Protein AF-A0A7Y2F2A5-F1 (afdb_monomer)

Secondary structure (DSSP, 8-state):
-HHHHHHHHHHHHHHHHHT--TTPPPTTSGGG-S---TTSSS--TT-SBTTBSTTSSPPP-TTSSS--TT-SBTTBSTTSPP-

Radius of gyration: 26.76 Å; Cα contacts (8 Å, |Δi|>4): 99; chains: 1; bounding box: 50×41×69 Å

pLDDT: mean 82.19, std 13.55, range [54.47, 96.75]

Foldseek 3Di:
DVVVVVVVVVVVVVVVVVPPDVPDPPPVCVLAPPPDALPPQDQDRQAPDRSADDVGPHDDDLPPQDADDQAPDRSADDSHDHD

Solvent-accessible surface area (backbone atoms only — not comparable to full-atom values): 5098 Å² total; per-residue (Å²): 117,68,66,63,52,54,51,54,52,50,52,50,55,52,56,61,53,74,70,64,65,89,79,65,80,56,84,83,59,67,78,57,66,57,81,64,43,60,79,72,79,46,67,43,62,61,38,78,42,66,32,10,15,71,89,34,61,69,63,66,64,57,77,74,77,49,76,54,75,63,40,74,43,64,34,17,18,70,87,32,63,81,119

Structure (mmCIF, N/CA/C/O backbone):
data_AF-A0A7Y2F2A5-F1
#
_entry.id   AF-A0A7Y2F2A5-F1
#
loop_
_atom_site.group_PDB
_atom_site.id
_atom_site.type_symbol
_atom_site.label_atom_id
_atom_site.label_alt_id
_atom_site.label_comp_id
_atom_site.label_asym_id
_atom_site.label_entity_id
_atom_site.label_seq_id
_atom_site.pdbx_PDB_ins_code
_atom_site.Cartn_x
_atom_site.Cartn_y
_atom_site.Cartn_z
_atom_site.occupancy
_atom_site.B_iso_or_equiv
_atom_site.auth_seq_id
_atom_site.auth_comp_id
_atom_site.auth_asym_id
_atom_site.auth_atom_id
_atom_site.pdbx_PDB_model_num
ATOM 1 N N . MET A 1 1 ? -35.216 27.754 54.083 1.00 63.09 1 MET A N 1
ATOM 2 C CA . MET A 1 1 ? -35.738 27.643 52.697 1.00 63.09 1 MET A CA 1
ATOM 3 C C . MET A 1 1 ? -34.795 28.218 51.634 1.00 63.09 1 MET A C 1
ATOM 5 O O . MET A 1 1 ? -34.800 27.694 50.529 1.00 63.09 1 MET A O 1
ATOM 9 N N . ILE A 1 2 ? -33.963 29.230 51.942 1.00 70.81 2 ILE A N 1
ATOM 10 C CA . ILE A 1 2 ? -32.997 29.809 50.983 1.00 70.81 2 ILE A CA 1
ATOM 11 C C . ILE A 1 2 ? -31.899 28.805 50.574 1.00 70.81 2 ILE A C 1
ATOM 13 O O . ILE A 1 2 ? -31.655 28.626 49.392 1.00 70.81 2 ILE A O 1
ATOM 17 N N . TYR A 1 3 ? -31.334 28.070 51.542 1.00 76.50 3 TYR A N 1
ATOM 18 C CA . TYR A 1 3 ? -30.214 27.139 51.340 1.00 76.50 3 TYR A CA 1
ATOM 19 C C . TYR A 1 3 ? -30.546 25.994 50.374 1.00 76.50 3 TYR A C 1
ATOM 21 O O . TYR A 1 3 ? -29.778 25.689 49.473 1.00 76.50 3 TYR A O 1
ATOM 29 N N . ILE A 1 4 ? -31.743 25.415 50.505 1.00 75.75 4 ILE A N 1
ATOM 30 C CA . ILE A 1 4 ? -32.222 24.335 49.629 1.00 75.75 4 ILE A CA 1
ATOM 31 C C . ILE A 1 4 ? -32.370 24.832 48.182 1.00 75.75 4 ILE A C 1
ATOM 33 O O . ILE A 1 4 ? -32.035 24.107 47.252 1.00 75.75 4 ILE A O 1
ATOM 37 N N . ARG A 1 5 ? -32.801 26.086 47.975 1.00 77.25 5 ARG A N 1
ATOM 38 C CA . ARG A 1 5 ? -32.881 26.688 46.635 1.00 77.25 5 ARG A CA 1
ATOM 39 C C . ARG A 1 5 ? -31.500 26.908 46.025 1.00 77.25 5 ARG A C 1
ATOM 41 O O . ARG A 1 5 ? -31.312 26.573 44.862 1.00 77.25 5 ARG A O 1
ATOM 48 N N . THR A 1 6 ? -30.536 27.420 46.790 1.00 77.25 6 THR A N 1
ATOM 49 C CA . THR A 1 6 ? -29.174 27.638 46.281 1.00 77.25 6 THR A CA 1
ATOM 50 C C . THR A 1 6 ? -28.462 26.322 45.970 1.00 77.25 6 THR A C 1
ATOM 52 O O . THR A 1 6 ? -27.805 26.230 44.941 1.00 77.25 6 THR A O 1
ATOM 55 N N . VAL A 1 7 ? -28.637 25.288 46.801 1.00 81.81 7 VAL A N 1
ATOM 56 C CA . VAL A 1 7 ? -28.034 23.960 46.589 1.00 81.81 7 VAL A CA 1
ATOM 57 C C . VAL A 1 7 ? -28.609 23.271 45.349 1.00 81.81 7 VAL A C 1
ATOM 59 O O . VAL A 1 7 ? -27.845 22.749 44.547 1.00 81.81 7 VAL A O 1
ATOM 62 N N . VAL A 1 8 ? -29.929 23.313 45.133 1.00 81.31 8 VAL A N 1
ATOM 63 C CA . VAL A 1 8 ? -30.555 22.700 43.944 1.00 81.31 8 VAL A CA 1
ATOM 64 C C . VAL A 1 8 ? -30.143 23.419 42.658 1.00 81.31 8 VAL A C 1
ATOM 66 O O . VAL A 1 8 ? -29.834 22.756 41.675 1.00 81.31 8 VAL A O 1
ATOM 69 N N . VAL A 1 9 ? -30.073 24.755 42.665 1.0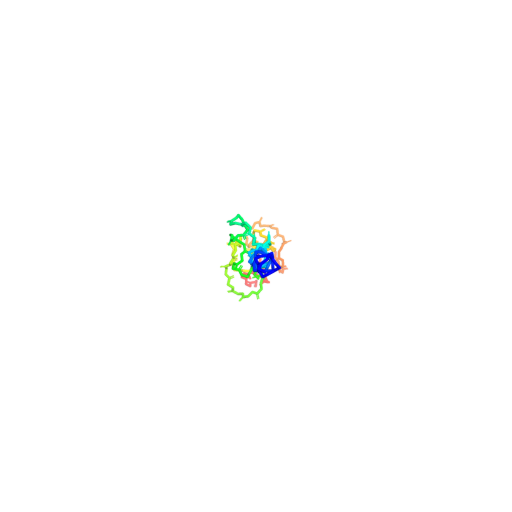0 83.44 9 VAL A N 1
ATOM 70 C CA . VAL A 1 9 ? -29.600 25.531 41.504 1.00 83.44 9 VAL A CA 1
ATOM 71 C C . VAL A 1 9 ? -28.130 25.233 41.212 1.00 83.44 9 VAL A C 1
ATOM 73 O O . VAL A 1 9 ? -27.773 25.028 40.058 1.00 83.44 9 VAL A O 1
ATOM 76 N N . PHE A 1 10 ? -27.285 25.141 42.240 1.00 80.06 10 PHE A N 1
ATOM 77 C CA . PHE A 1 10 ? -25.868 24.827 42.068 1.00 80.06 10 PHE A CA 1
ATOM 78 C C . PHE A 1 10 ? -25.655 23.402 41.539 1.00 80.06 10 PHE A C 1
ATOM 80 O O . PHE A 1 10 ? -24.889 23.211 40.602 1.00 80.06 10 PHE A O 1
ATOM 87 N N . LEU A 1 11 ? -26.385 22.413 42.065 1.00 76.44 11 LEU A N 1
ATOM 88 C CA . LEU A 1 11 ? -26.340 21.032 41.573 1.00 76.44 11 LEU A CA 1
ATOM 89 C C . LEU A 1 11 ? -26.833 20.918 40.126 1.00 76.44 11 LEU A C 1
ATOM 91 O O . LEU A 1 11 ? -26.235 20.192 39.337 1.00 76.44 11 LEU A O 1
ATOM 95 N N . PHE A 1 12 ? -27.873 21.673 39.762 1.00 77.31 12 PHE A N 1
ATOM 96 C CA . PHE A 1 12 ? -28.371 21.722 38.390 1.00 77.31 12 PHE A CA 1
ATOM 97 C C . PHE A 1 12 ? -27.314 22.319 37.450 1.00 77.31 12 PHE A C 1
ATOM 99 O O . PHE A 1 12 ? -26.967 21.706 36.446 1.00 77.31 12 PHE A O 1
ATOM 106 N N . LEU A 1 13 ? -26.709 23.451 37.818 1.00 75.81 13 LEU A N 1
ATOM 107 C CA . LEU A 1 13 ? -25.649 24.088 37.029 1.00 75.81 13 LEU A CA 1
ATOM 108 C C . LEU A 1 13 ? -24.406 23.195 36.876 1.00 75.81 13 LEU A C 1
ATOM 110 O O . LEU A 1 13 ? -23.880 23.088 35.772 1.00 75.81 13 LEU A O 1
ATOM 114 N N . VAL A 1 14 ? -23.990 22.497 37.939 1.00 74.62 14 VAL A N 1
ATOM 115 C CA . VAL A 1 14 ? -22.875 21.533 37.894 1.00 74.62 14 VAL A CA 1
ATOM 116 C C . VAL A 1 14 ? -23.199 20.359 36.964 1.00 74.62 14 VAL A C 1
ATOM 118 O O . VAL A 1 14 ? -22.352 19.952 36.168 1.00 74.62 14 VAL A O 1
ATOM 121 N N . SER A 1 15 ? -24.435 19.849 36.997 1.00 71.88 15 SER A N 1
ATOM 122 C CA . SER A 1 15 ? -24.863 18.767 36.101 1.00 71.88 15 SER A CA 1
ATOM 123 C C . SER A 1 15 ? -24.958 19.193 34.631 1.00 71.88 15 SER A C 1
ATOM 125 O O . SER A 1 15 ? -24.606 18.408 33.757 1.00 71.88 15 SER A O 1
ATOM 127 N N . LEU A 1 16 ? -25.343 20.444 34.344 1.00 69.00 16 LEU A N 1
ATOM 128 C CA . LEU A 1 16 ? -25.344 20.981 32.977 1.00 69.00 16 LEU A CA 1
ATOM 129 C C . LEU A 1 16 ? -23.917 21.170 32.438 1.00 69.00 16 LEU A C 1
ATOM 131 O O . LEU A 1 16 ? -23.689 20.957 31.251 1.00 69.00 16 LEU A O 1
ATOM 135 N N . SER A 1 17 ? -22.953 21.518 33.298 1.00 66.50 17 SER A N 1
ATOM 136 C CA . SER A 1 17 ? -21.539 21.611 32.907 1.00 66.50 17 SER A CA 1
ATOM 137 C C . SER A 1 17 ? -20.844 20.255 32.751 1.00 66.50 17 SER A C 1
ATOM 139 O O . SER A 1 17 ? -19.882 20.163 32.000 1.00 66.50 17 SER A O 1
ATOM 141 N N . ALA A 1 18 ? -21.331 19.197 33.412 1.00 62.84 18 ALA A N 1
ATOM 142 C CA . ALA A 1 18 ? -20.729 17.861 33.342 1.00 62.84 18 ALA A CA 1
ATOM 143 C C . ALA A 1 18 ? -20.981 17.139 32.005 1.00 62.84 18 ALA A C 1
ATOM 145 O O . ALA A 1 18 ? -20.287 16.177 31.694 1.00 62.84 18 ALA A O 1
ATOM 146 N N . CYS A 1 19 ? -21.952 17.606 31.213 1.00 66.44 19 CYS A N 1
ATOM 147 C CA . CYS A 1 19 ? -22.192 17.119 29.853 1.00 66.44 19 CYS A CA 1
ATOM 148 C C . CYS A 1 19 ? -21.528 17.992 28.775 1.00 66.44 19 CYS A C 1
ATOM 150 O O . CYS A 1 19 ? -21.577 17.633 27.600 1.00 66.44 19 CYS A O 1
ATOM 152 N N . TYR A 1 20 ? -20.942 19.141 29.137 1.00 68.56 20 TYR A N 1
ATOM 153 C CA . TYR A 1 20 ? -20.232 19.988 28.181 1.00 68.56 20 TYR A CA 1
ATOM 154 C C . TYR A 1 20 ? -18.807 19.465 28.029 1.00 68.56 20 TYR A C 1
ATOM 156 O O . TYR A 1 20 ? -17.884 19.930 28.693 1.00 68.56 20 TYR A O 1
ATOM 164 N N . GLN A 1 21 ? -18.659 18.452 27.182 1.00 65.69 21 GLN A N 1
ATOM 165 C CA . GLN A 1 21 ? -17.364 17.971 26.729 1.00 65.69 21 GLN A CA 1
ATOM 166 C C . GLN A 1 21 ? -16.973 18.787 25.486 1.00 65.69 21 GLN A C 1
ATOM 168 O O . GLN A 1 21 ? -17.556 18.563 24.425 1.00 65.69 21 GLN A O 1
ATOM 173 N N . PRO A 1 22 ? -16.042 19.756 25.585 1.00 60.12 22 PRO A N 1
ATOM 174 C CA . PRO A 1 22 ? -15.607 20.564 24.443 1.00 60.12 22 PRO A CA 1
ATOM 175 C C . PRO A 1 22 ? -14.779 19.779 23.409 1.00 60.12 22 PRO A C 1
ATOM 177 O O . PRO A 1 22 ? -14.398 20.345 22.390 1.00 60.12 22 PRO A O 1
ATOM 180 N N . ASP A 1 23 ? -14.540 18.485 23.637 1.00 64.50 23 ASP A N 1
ATOM 181 C CA . ASP A 1 23 ? -13.620 17.655 22.855 1.00 64.50 23 ASP A CA 1
ATOM 182 C C . ASP A 1 23 ? -14.352 16.669 21.925 1.00 64.50 23 ASP A C 1
ATOM 184 O O . ASP A 1 23 ? -13.877 15.562 21.672 1.00 64.50 23 ASP A O 1
ATOM 188 N N . SER A 1 24 ? -15.545 17.022 21.436 1.00 61.75 24 SER A N 1
ATOM 189 C CA . SER A 1 24 ? -16.097 16.332 20.266 1.00 61.75 24 SER A CA 1
ATOM 190 C C . SER A 1 24 ? -15.319 16.806 19.034 1.00 61.75 24 SER A C 1
ATOM 192 O O . SER A 1 24 ? -15.392 18.005 18.744 1.00 61.75 24 SER A O 1
ATOM 194 N N . PRO A 1 25 ? -14.593 15.932 18.310 1.00 63.00 25 PRO A N 1
ATOM 195 C CA . PRO A 1 25 ? -13.922 16.338 17.082 1.00 63.00 25 PRO A CA 1
ATOM 196 C C . PRO A 1 25 ? -14.967 16.928 16.132 1.00 63.00 25 PRO A C 1
ATOM 198 O O . PRO A 1 25 ? -16.061 16.377 15.961 1.00 63.00 25 PRO A O 1
ATOM 201 N N . SER A 1 26 ? -14.673 18.105 15.582 1.00 65.69 26 SER A N 1
ATOM 202 C CA . SER A 1 26 ? -15.529 18.756 14.598 1.00 65.69 26 SER A CA 1
ATOM 203 C C . SER A 1 26 ? -15.744 17.805 13.419 1.00 65.69 26 SER A C 1
ATOM 205 O O . SER A 1 26 ? -14.851 17.059 13.026 1.00 65.69 26 SER A O 1
ATOM 207 N N . LEU A 1 27 ? -16.939 17.837 12.826 1.00 57.31 27 LEU A N 1
ATOM 208 C CA . LEU A 1 27 ? -17.350 16.985 11.697 1.00 57.31 27 LEU A CA 1
ATOM 209 C C . LEU A 1 27 ? -16.492 17.155 10.422 1.00 57.31 27 LEU A C 1
ATOM 211 O O . LEU A 1 27 ? -16.783 16.536 9.405 1.00 57.31 27 LEU A O 1
ATOM 215 N N . GLU A 1 28 ? -15.441 17.971 10.476 1.00 61.91 28 GLU A N 1
ATOM 216 C CA . GLU A 1 28 ? -14.413 18.111 9.446 1.00 61.91 28 GLU A CA 1
ATOM 217 C C . GLU A 1 28 ? -13.259 17.094 9.623 1.00 61.91 28 GLU A C 1
ATOM 219 O O . GLU A 1 28 ? -12.539 16.840 8.664 1.00 61.91 28 GLU A O 1
ATOM 224 N N . GLU A 1 29 ? -13.130 16.431 10.784 1.00 56.31 29 GLU A N 1
ATOM 225 C CA . GLU A 1 29 ? -12.176 15.323 11.020 1.00 56.31 29 GLU A CA 1
ATOM 226 C C . GLU A 1 29 ? -12.796 13.919 10.897 1.00 56.31 29 GLU A C 1
ATOM 228 O O . GLU A 1 29 ? -12.082 12.917 10.862 1.00 56.31 29 GLU A O 1
ATOM 233 N N . VAL A 1 30 ? -14.122 13.794 10.770 1.00 57.62 30 VAL A N 1
ATOM 234 C CA . VAL A 1 30 ? -14.771 12.468 10.652 1.00 57.62 30 VAL A CA 1
ATOM 235 C C . VAL A 1 30 ? -14.565 11.836 9.264 1.00 57.62 30 VAL A C 1
ATOM 237 O O . VAL A 1 30 ? -14.809 10.648 9.071 1.00 57.62 30 VAL A O 1
ATOM 240 N N . GLN A 1 31 ? -14.009 12.579 8.305 1.00 54.94 31 GLN A N 1
ATOM 241 C CA . GLN A 1 31 ? -13.584 12.039 7.009 1.00 54.94 31 GLN A CA 1
ATOM 242 C C . GLN A 1 31 ? -12.281 11.198 7.098 1.00 54.94 31 GLN A C 1
ATOM 244 O O . GLN A 1 31 ? -11.800 10.727 6.070 1.00 54.94 31 GLN A O 1
ATOM 249 N N . GLY A 1 32 ? -11.697 11.003 8.293 1.00 54.47 32 GLY A N 1
ATOM 250 C CA . GLY A 1 32 ? -10.391 10.345 8.480 1.00 54.47 32 GLY A CA 1
ATOM 251 C C . GLY A 1 32 ? -10.333 9.175 9.474 1.00 5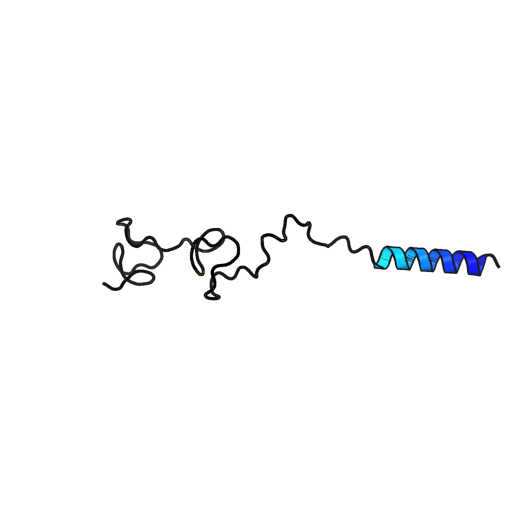4.47 32 GLY A C 1
ATOM 252 O O . GLY A 1 32 ? -9.236 8.731 9.790 1.00 54.47 32 GLY A O 1
ATOM 253 N N . ILE A 1 33 ? -11.467 8.678 9.983 1.00 55.66 33 ILE A N 1
ATOM 254 C CA . ILE A 1 33 ? -11.512 7.594 10.993 1.00 55.66 33 ILE A CA 1
ATOM 255 C C . ILE A 1 33 ? -12.362 6.380 10.574 1.00 55.66 33 ILE A C 1
ATOM 257 O O . ILE A 1 33 ? -12.968 5.714 11.411 1.00 55.66 33 ILE A O 1
ATOM 261 N N . VAL A 1 34 ? -12.366 6.014 9.290 1.00 61.12 34 VAL A N 1
ATOM 262 C CA . VAL A 1 34 ? -12.134 4.576 9.057 1.00 61.12 34 VAL A CA 1
ATOM 263 C C . VAL A 1 34 ? -10.680 4.422 9.459 1.00 61.12 34 VAL A C 1
ATOM 265 O O . VAL A 1 34 ? -9.886 5.146 8.872 1.00 61.12 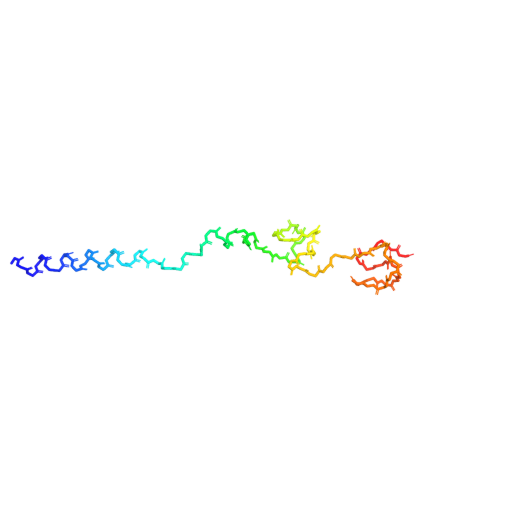34 VAL A O 1
ATOM 268 N N . GLU A 1 35 ? -10.365 3.660 10.514 1.00 67.38 35 GLU A N 1
ATOM 269 C CA . GLU A 1 35 ? -8.990 3.455 10.998 1.00 67.38 35 GLU A CA 1
ATOM 270 C C . GLU A 1 35 ? -8.040 3.329 9.803 1.00 67.38 35 GLU A C 1
ATOM 272 O O . GLU A 1 35 ? -7.995 2.282 9.170 1.00 67.38 35 GLU A O 1
ATOM 277 N N . GLN A 1 36 ? -7.369 4.424 9.424 1.00 72.75 36 GLN A N 1
ATOM 278 C CA . GLN A 1 36 ? -6.601 4.432 8.189 1.00 72.75 36 GLN A CA 1
ATOM 279 C C . GLN A 1 36 ? -5.320 3.669 8.484 1.00 72.75 36 GLN A C 1
ATOM 281 O O . GLN A 1 36 ? -4.383 4.205 9.081 1.00 72.75 36 GLN A O 1
ATOM 286 N N . SER A 1 37 ? -5.317 2.396 8.119 1.00 84.44 37 SER A N 1
ATOM 287 C CA . SER A 1 37 ? -4.196 1.499 8.303 1.00 84.44 37 SER A CA 1
ATOM 288 C C . SER A 1 37 ? -3.586 1.210 6.946 1.00 84.44 37 SER A C 1
ATOM 290 O O . SER A 1 37 ? -4.202 0.556 6.125 1.00 84.44 37 SER A O 1
ATOM 292 N N . CYS A 1 38 ? -2.338 1.629 6.744 1.00 90.38 38 CYS A N 1
ATOM 293 C CA . CYS A 1 38 ? -1.596 1.355 5.510 1.00 90.38 38 CYS A CA 1
ATOM 294 C C . CYS A 1 38 ? -1.053 -0.089 5.433 1.00 90.38 38 CYS A C 1
ATOM 296 O O . CYS A 1 38 ? -0.005 -0.305 4.824 1.00 90.38 38 CYS A O 1
ATOM 298 N N . GLN A 1 39 ? -1.621 -1.027 6.199 1.00 91.50 39 GLN A N 1
ATOM 299 C CA . GLN A 1 39 ? -1.149 -2.416 6.344 1.00 91.50 39 GLN A CA 1
ATOM 300 C C . GLN A 1 39 ? -2.282 -3.395 6.727 1.00 91.50 39 GLN A C 1
ATOM 302 O O . GLN A 1 39 ? -1.993 -4.485 7.229 1.00 91.50 39 GLN A O 1
ATOM 307 N N . ASP A 1 40 ? -3.558 -3.016 6.592 1.00 90.44 40 ASP A N 1
ATOM 308 C CA . ASP A 1 40 ? -4.685 -3.890 6.966 1.00 90.44 40 ASP A CA 1
ATOM 309 C C . ASP A 1 40 ? -5.248 -4.713 5.795 1.00 90.44 40 ASP A C 1
ATOM 311 O O . ASP A 1 40 ? -6.104 -5.581 6.000 1.00 90.44 40 ASP A O 1
ATOM 315 N N . GLY A 1 41 ? -4.736 -4.504 4.582 1.00 90.50 41 GLY A N 1
ATOM 316 C CA . GLY A 1 41 ? -5.188 -5.194 3.382 1.00 90.50 41 GLY A CA 1
ATOM 317 C C . GLY A 1 41 ? -6.508 -4.657 2.835 1.00 90.50 41 GLY A C 1
ATOM 318 O O . GLY A 1 41 ? -7.121 -5.312 1.985 1.00 90.50 41 GLY A O 1
ATOM 319 N N . VAL A 1 42 ? -6.971 -3.495 3.300 1.00 90.25 42 VAL A N 1
ATOM 320 C CA . VAL A 1 42 ? -8.233 -2.878 2.900 1.00 90.25 42 VAL A CA 1
ATOM 321 C C . VAL A 1 42 ? -7.981 -1.444 2.453 1.00 90.25 42 VAL A C 1
ATOM 323 O O . VAL A 1 42 ? -7.471 -0.623 3.196 1.00 90.25 42 VAL A O 1
ATOM 326 N N . GLN A 1 43 ? -8.433 -1.102 1.244 1.00 89.94 43 GLN A N 1
ATOM 327 C CA . GLN A 1 43 ? -8.344 0.280 0.776 1.00 89.94 43 GLN A CA 1
ATOM 328 C C . GLN A 1 43 ? -9.256 1.194 1.610 1.00 89.94 43 GLN A C 1
ATOM 330 O O . GLN A 1 43 ? -10.487 1.106 1.510 1.00 89.94 43 GLN A O 1
ATOM 335 N N . SER A 1 44 ? -8.660 2.076 2.411 1.00 87.94 44 SER A N 1
ATOM 336 C CA . SER A 1 44 ? -9.374 2.923 3.369 1.00 87.94 44 SER A CA 1
ATOM 337 C C . SER A 1 44 ? -8.842 4.365 3.436 1.00 87.94 44 SER A C 1
ATOM 339 O O . SER A 1 44 ? -7.744 4.697 2.991 1.00 87.94 44 SER A O 1
ATOM 341 N N . GLY A 1 45 ? -9.661 5.284 3.959 1.00 87.94 45 GLY A N 1
ATOM 342 C CA . GLY A 1 45 ? -9.283 6.694 4.111 1.00 87.94 45 GLY A CA 1
ATOM 343 C C . GLY A 1 45 ? -8.927 7.390 2.786 1.00 87.94 45 GLY A C 1
ATOM 344 O O . GLY A 1 45 ? -9.762 7.515 1.892 1.00 87.94 45 GLY A O 1
ATOM 345 N N . THR A 1 46 ? -7.695 7.894 2.690 1.00 90.25 46 THR A N 1
ATOM 346 C CA . THR A 1 46 ? -7.128 8.630 1.539 1.00 90.25 46 THR A CA 1
ATOM 347 C C . THR A 1 46 ? -6.311 7.759 0.576 1.00 90.25 46 THR A C 1
ATOM 349 O O . THR A 1 46 ? -5.678 8.291 -0.337 1.00 90.25 46 THR A O 1
ATOM 352 N N . GLU A 1 47 ? -6.305 6.442 0.757 1.00 92.62 47 GLU A N 1
ATOM 353 C CA . GLU A 1 47 ? -5.527 5.517 -0.064 1.00 92.62 47 GLU A CA 1
ATOM 354 C C . GLU A 1 47 ? -5.984 5.463 -1.530 1.00 92.62 47 GLU A C 1
ATOM 356 O O . GLU A 1 47 ? -7.178 5.427 -1.844 1.00 92.62 47 GLU A O 1
ATOM 361 N N . THR A 1 48 ? -5.022 5.410 -2.456 1.00 92.44 48 THR A N 1
ATOM 362 C CA . THR A 1 48 ? -5.287 5.269 -3.900 1.00 92.44 48 THR A CA 1
ATOM 363 C C . THR A 1 48 ? -5.218 3.820 -4.380 1.00 92.44 48 THR A C 1
ATOM 365 O O . THR A 1 48 ? -5.738 3.513 -5.451 1.00 92.44 48 THR A O 1
ATOM 368 N N . GLY A 1 49 ? -4.601 2.940 -3.593 1.00 90.62 49 GLY A N 1
ATOM 369 C CA . GLY A 1 49 ? -4.622 1.486 -3.739 1.00 90.62 49 GLY A CA 1
ATOM 370 C C . GLY A 1 49 ? -4.680 0.832 -2.358 1.00 90.62 49 GLY A C 1
ATOM 371 O O . GLY A 1 49 ? -4.608 1.528 -1.357 1.00 90.62 49 GLY A O 1
ATOM 372 N N . VAL A 1 50 ? -4.832 -0.490 -2.286 1.00 91.94 50 VAL A N 1
ATOM 373 C CA . VAL A 1 50 ? -4.843 -1.196 -0.992 1.00 91.94 50 VAL A CA 1
ATOM 374 C C . VAL A 1 50 ? -3.532 -0.916 -0.255 1.00 91.94 50 VAL A C 1
ATOM 376 O O . VAL A 1 50 ? -2.471 -1.181 -0.822 1.00 91.94 50 VAL A O 1
ATOM 379 N N . ASP A 1 51 ? -3.611 -0.381 0.966 1.00 91.44 51 ASP A N 1
ATOM 380 C CA . ASP A 1 51 ? -2.455 -0.091 1.824 1.00 91.44 51 ASP A CA 1
ATOM 381 C C . ASP A 1 51 ? -1.461 0.955 1.252 1.00 91.44 51 ASP A C 1
ATOM 383 O O . ASP A 1 51 ? -0.310 1.050 1.695 1.00 91.44 51 ASP A O 1
ATOM 387 N N . CYS A 1 52 ? -1.847 1.740 0.232 1.00 93.56 52 CYS A N 1
ATOM 388 C CA . CYS A 1 52 ? -0.940 2.685 -0.428 1.00 93.56 52 CYS A CA 1
ATOM 389 C C . CYS A 1 52 ? -1.615 3.944 -1.000 1.00 93.56 52 CYS A C 1
ATOM 391 O O . CYS A 1 52 ? -2.771 3.963 -1.426 1.00 93.56 52 CYS A O 1
ATOM 393 N N . GLY A 1 53 ? -0.835 5.021 -1.090 1.00 92.94 53 GLY A N 1
ATOM 394 C CA . GLY A 1 53 ? -1.236 6.311 -1.646 1.00 92.94 53 GLY A CA 1
ATOM 395 C C . GLY A 1 53 ? -1.920 7.253 -0.654 1.00 92.94 53 GLY A C 1
ATOM 396 O O . GLY A 1 53 ? -2.233 6.893 0.479 1.00 92.94 53 GLY A O 1
ATOM 397 N N . GLY A 1 54 ? -2.120 8.503 -1.079 1.00 90.50 54 GLY A N 1
ATOM 398 C CA . GLY A 1 54 ? -2.646 9.567 -0.219 1.00 90.50 54 GLY A CA 1
ATOM 399 C C . GLY A 1 54 ? -1.749 9.833 0.989 1.00 90.50 54 GLY A C 1
ATOM 400 O O . GLY A 1 54 ? -0.652 10.366 0.834 1.00 90.50 54 GLY A O 1
ATOM 401 N N . SER A 1 55 ? -2.234 9.478 2.183 1.00 89.44 55 SER A N 1
ATOM 402 C CA . SER A 1 55 ? -1.485 9.575 3.449 1.00 89.44 55 SER A CA 1
ATOM 403 C C . SER A 1 55 ? -0.513 8.406 3.674 1.00 89.44 55 SER A C 1
ATOM 405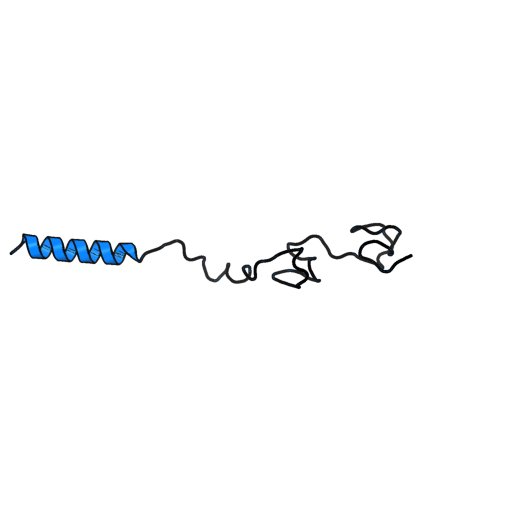 O O . SER A 1 55 ? 0.364 8.503 4.532 1.00 89.44 55 SER A O 1
ATOM 407 N N . CYS A 1 56 ? -0.663 7.309 2.927 1.00 91.38 56 CYS A N 1
ATOM 408 C CA . CYS A 1 56 ? 0.186 6.121 2.987 1.00 91.38 56 CYS A CA 1
ATOM 409 C C . CYS A 1 56 ? 1.367 6.220 2.002 1.00 91.38 56 CYS A C 1
ATOM 411 O O . CYS A 1 56 ? 1.383 7.109 1.140 1.00 91.38 56 CYS A O 1
ATOM 413 N N . PRO 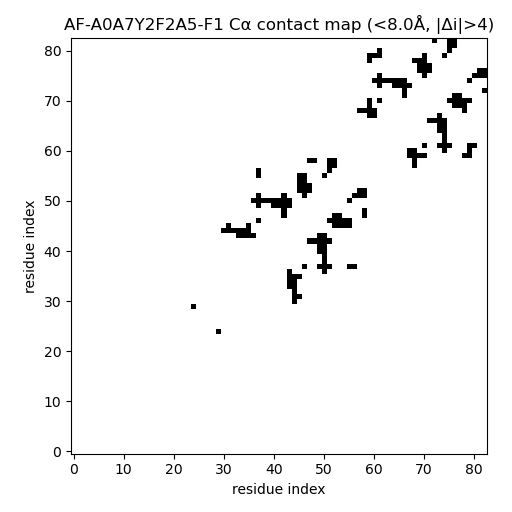A 1 57 ? 2.378 5.329 2.093 1.00 91.75 57 PRO A N 1
ATOM 414 C CA . PRO A 1 57 ? 3.452 5.268 1.105 1.00 91.75 57 PRO A CA 1
ATOM 415 C C . PRO A 1 57 ? 2.895 5.189 -0.325 1.00 91.75 57 PRO A C 1
ATOM 417 O O . PRO A 1 57 ? 1.856 4.562 -0.533 1.00 91.75 57 PRO A O 1
ATOM 420 N N . PRO A 1 58 ? 3.542 5.821 -1.318 1.00 92.69 58 PRO A N 1
ATOM 421 C CA . PRO A 1 58 ? 3.041 5.816 -2.687 1.00 92.69 58 PRO A CA 1
ATOM 422 C C . PRO A 1 58 ? 2.923 4.384 -3.217 1.00 92.69 58 PRO A C 1
ATOM 424 O O . PRO A 1 58 ? 3.797 3.552 -2.970 1.00 92.69 58 PRO A O 1
ATOM 427 N N . CYS A 1 59 ? 1.850 4.112 -3.958 1.00 94.25 59 CYS A N 1
ATOM 428 C CA . CYS A 1 59 ? 1.692 2.841 -4.657 1.00 94.25 59 CYS A CA 1
ATOM 429 C C . CYS A 1 59 ? 2.817 2.648 -5.682 1.00 94.25 59 CYS A C 1
ATOM 431 O O . CYS A 1 59 ? 3.257 3.619 -6.299 1.00 94.25 59 CYS A O 1
ATOM 433 N N . ALA A 1 60 ? 3.258 1.402 -5.866 1.00 93.44 60 ALA A N 1
ATOM 434 C CA . ALA A 1 60 ? 4.322 1.073 -6.806 1.00 93.44 60 ALA A CA 1
ATOM 435 C C . ALA A 1 60 ? 3.921 1.350 -8.260 1.00 93.44 60 ALA A C 1
ATOM 437 O O . ALA A 1 60 ? 2.805 1.032 -8.683 1.00 93.44 60 ALA A O 1
ATOM 438 N N . THR A 1 61 ? 4.845 1.926 -9.024 1.00 94.62 61 THR A N 1
ATOM 439 C CA . THR A 1 61 ? 4.655 2.270 -10.432 1.00 94.62 61 THR A CA 1
ATOM 440 C C . THR A 1 61 ? 5.363 1.279 -11.350 1.00 94.62 61 THR A C 1
ATOM 442 O O . THR A 1 61 ? 6.385 1.581 -11.937 1.00 94.62 61 THR A O 1
ATOM 445 N N . CYS A 1 62 ? 4.742 0.120 -11.568 1.00 95.50 62 CYS A N 1
ATOM 446 C CA . CYS A 1 62 ? 5.308 -1.002 -12.332 1.00 95.50 62 CYS A CA 1
ATOM 447 C C . CYS A 1 62 ? 5.354 -0.814 -13.870 1.00 95.50 62 CYS A C 1
ATOM 449 O O . CYS A 1 62 ? 5.114 -1.768 -14.616 1.00 95.50 62 CYS A O 1
ATOM 451 N N . SER A 1 63 ? 5.517 0.412 -14.369 1.00 96.38 63 SER A N 1
ATOM 452 C CA . SER A 1 63 ? 5.575 0.710 -15.812 1.00 96.38 63 SER A CA 1
ATOM 453 C C . SER A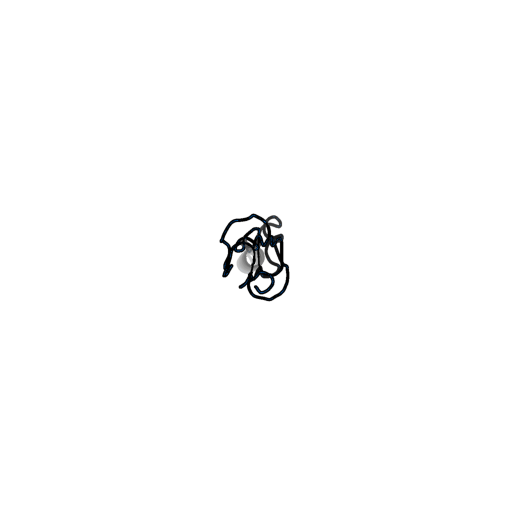 1 63 ? 6.143 2.101 -16.130 1.00 96.38 63 SER A C 1
ATOM 455 O O . SER A 1 63 ? 5.843 2.658 -17.191 1.00 96.38 63 SER A O 1
ATOM 457 N N . ASP A 1 64 ? 6.851 2.727 -15.194 1.00 96.12 64 ASP A N 1
ATOM 458 C CA . ASP A 1 64 ? 7.378 4.085 -15.350 1.00 96.12 64 ASP A CA 1
ATOM 459 C C . ASP A 1 64 ? 8.851 4.121 -15.794 1.00 96.12 64 ASP A C 1
ATOM 461 O O . ASP A 1 64 ? 9.382 5.195 -16.100 1.00 96.12 64 ASP A O 1
ATOM 465 N N . GLY A 1 65 ? 9.491 2.956 -15.918 1.00 96.75 65 GLY A N 1
ATOM 466 C CA . GLY A 1 65 ? 10.844 2.814 -16.432 1.00 96.75 65 GLY A CA 1
ATOM 467 C C . GLY A 1 65 ? 11.932 3.212 -15.436 1.00 96.75 65 GLY A C 1
ATOM 468 O O . GLY A 1 65 ? 13.086 3.388 -15.847 1.00 96.75 65 GLY A O 1
ATOM 469 N N . ILE A 1 66 ? 11.606 3.366 -14.150 1.00 96.06 66 ILE A N 1
ATOM 470 C CA . ILE 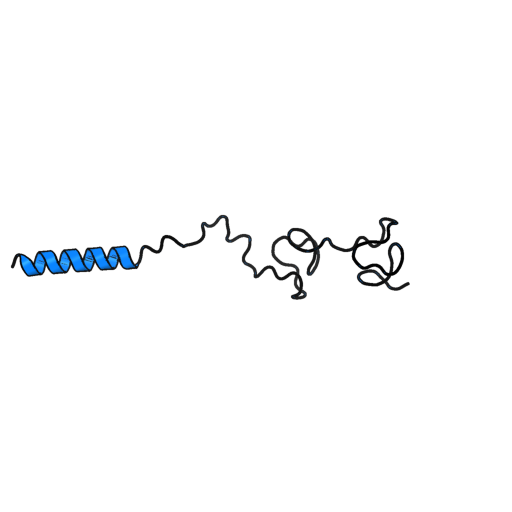A 1 66 ? 12.582 3.601 -13.080 1.00 96.06 66 ILE A CA 1
ATOM 471 C C . ILE A 1 66 ? 12.523 2.479 -12.036 1.00 96.06 66 ILE A C 1
ATOM 473 O O . ILE A 1 66 ? 11.610 1.678 -12.042 1.00 96.06 66 ILE A O 1
ATOM 477 N N . LEU A 1 67 ? 13.555 2.364 -11.190 1.00 95.06 67 LEU A N 1
ATOM 478 C CA . LEU A 1 67 ? 13.609 1.366 -10.112 1.00 95.06 67 LEU A CA 1
ATOM 479 C C . LEU A 1 67 ? 13.221 2.032 -8.791 1.00 95.06 67 LEU A C 1
ATOM 481 O O . LEU A 1 67 ? 14.036 2.759 -8.208 1.00 95.06 67 LEU A O 1
ATOM 485 N N . ASN A 1 68 ? 11.991 1.827 -8.330 1.00 93.88 68 ASN A N 1
ATOM 486 C CA . ASN A 1 68 ? 11.433 2.551 -7.192 1.00 93.88 68 ASN A CA 1
ATOM 487 C C . ASN A 1 68 ? 10.440 1.689 -6.364 1.00 93.88 68 ASN A C 1
ATOM 489 O O . ASN A 1 68 ? 10.332 0.490 -6.567 1.00 93.88 68 ASN A O 1
ATOM 493 N N . GLN A 1 69 ? 9.820 2.264 -5.321 1.00 93.88 69 GLN A N 1
ATOM 494 C CA . GLN A 1 69 ? 8.746 1.666 -4.489 1.00 93.88 69 GLN A CA 1
ATOM 495 C C . GLN A 1 69 ? 8.872 0.183 -4.051 1.00 93.88 69 GLN A C 1
ATOM 497 O O . GLN A 1 69 ? 7.877 -0.437 -3.696 1.00 93.88 69 GLN A O 1
ATOM 502 N N . GLY A 1 70 ? 10.081 -0.379 -3.966 1.00 92.06 70 GLY A N 1
ATOM 503 C CA . GLY A 1 70 ? 10.305 -1.767 -3.536 1.00 92.06 70 GLY A CA 1
ATOM 504 C C . GLY A 1 70 ? 10.419 -2.786 -4.673 1.00 92.06 70 GLY A C 1
ATOM 505 O O . GLY A 1 70 ? 10.418 -3.987 -4.407 1.00 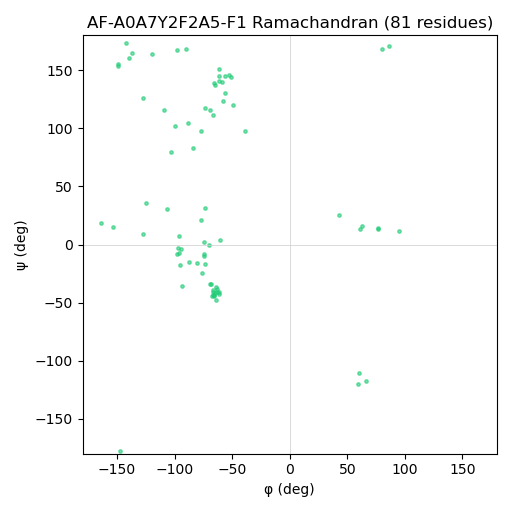92.06 70 GLY A O 1
ATOM 506 N N . GLU A 1 71 ? 10.538 -2.329 -5.915 1.00 96.12 71 GLU A N 1
ATOM 507 C CA . GLU A 1 71 ? 10.868 -3.150 -7.076 1.00 96.12 71 GLU A CA 1
ATOM 508 C C . GLU A 1 71 ? 12.245 -3.821 -6.956 1.00 96.12 71 GLU A C 1
ATOM 510 O O . GLU A 1 71 ? 13.172 -3.303 -6.324 1.00 96.12 71 GLU A O 1
ATOM 515 N N . ILE A 1 72 ? 12.391 -4.988 -7.590 1.00 96.56 72 ILE A N 1
ATOM 516 C CA . ILE A 1 72 ? 13.662 -5.734 -7.635 1.00 96.56 72 ILE A CA 1
ATOM 517 C C . ILE A 1 72 ? 14.447 -5.367 -8.903 1.00 96.56 72 ILE A C 1
ATOM 519 O O . ILE A 1 7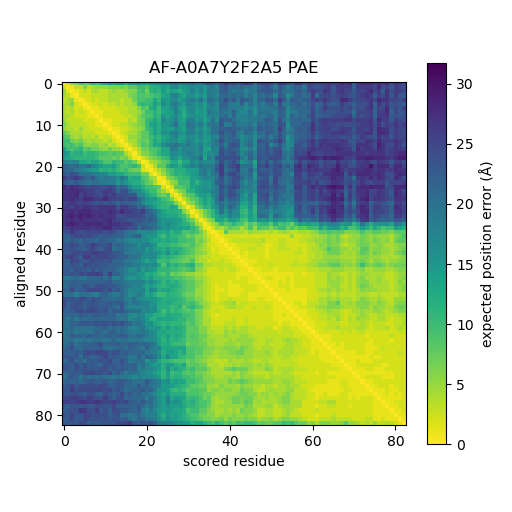2 ? 15.678 -5.298 -8.878 1.00 96.56 72 ILE A O 1
ATOM 523 N N . PHE A 1 73 ? 13.736 -5.124 -10.003 1.00 95.75 73 PHE A N 1
ATOM 524 C CA . PHE A 1 73 ? 14.250 -4.611 -11.270 1.00 95.75 73 PHE A CA 1
ATOM 525 C C . PHE A 1 73 ? 13.282 -3.543 -11.805 1.00 95.75 73 PHE A C 1
ATOM 527 O O . PHE A 1 73 ? 12.165 -3.453 -11.315 1.00 95.75 73 PHE A O 1
ATOM 534 N N . ILE A 1 74 ? 13.707 -2.732 -12.782 1.00 96.38 74 ILE A N 1
ATOM 535 C CA . ILE A 1 74 ? 12.864 -1.680 -13.379 1.00 96.38 74 ILE A CA 1
ATOM 536 C C . ILE A 1 74 ? 11.504 -2.277 -13.769 1.00 96.38 74 ILE A C 1
ATOM 538 O O . ILE A 1 74 ? 11.473 -3.211 -14.576 1.00 96.38 74 ILE A O 1
ATOM 542 N N . ASP A 1 75 ? 10.420 -1.750 -13.196 1.00 95.19 75 ASP A N 1
ATOM 543 C CA . ASP A 1 75 ? 9.034 -2.159 -13.444 1.00 95.19 75 ASP A CA 1
ATOM 544 C C . ASP A 1 75 ? 8.678 -3.630 -13.093 1.00 95.19 75 ASP A C 1
ATOM 546 O O . ASP A 1 75 ? 7.626 -4.127 -13.510 1.00 95.19 75 ASP A O 1
ATOM 550 N N . CYS A 1 76 ? 9.515 -4.381 -12.353 1.00 96.62 76 CYS A N 1
ATOM 551 C CA . CYS A 1 76 ? 9.194 -5.764 -11.953 1.00 96.62 76 CYS A CA 1
ATOM 552 C C . CYS A 1 76 ? 9.786 -6.231 -10.604 1.00 96.62 76 CYS A C 1
ATOM 554 O O . CYS A 1 76 ? 10.814 -5.766 -10.104 1.00 96.62 76 CYS A O 1
ATOM 556 N N . GLY A 1 77 ? 9.123 -7.225 -10.005 1.00 95.88 77 GLY A N 1
ATOM 557 C CA . GLY A 1 77 ? 9.449 -7.799 -8.698 1.00 95.88 77 GLY A CA 1
ATOM 558 C C . GLY A 1 77 ? 8.953 -6.974 -7.502 1.00 95.88 77 GLY A C 1
ATOM 559 O O . GLY A 1 77 ? 8.518 -5.835 -7.639 1.00 95.88 77 GLY A O 1
ATOM 560 N N . GLY A 1 78 ? 9.009 -7.565 -6.302 1.00 93.00 78 GLY A N 1
ATOM 561 C CA . GLY A 1 78 ? 8.530 -6.926 -5.070 1.00 93.00 78 GLY A CA 1
ATOM 562 C C . GLY A 1 78 ? 7.006 -6.711 -5.088 1.00 93.00 78 GLY A C 1
ATOM 563 O O . GLY A 1 78 ? 6.284 -7.707 -5.142 1.00 93.00 78 GLY A O 1
ATOM 564 N N . PRO A 1 79 ? 6.504 -5.460 -5.032 1.00 91.44 79 PRO A N 1
ATOM 565 C CA . PRO A 1 79 ? 5.076 -5.146 -5.179 1.00 91.44 79 PRO A CA 1
ATOM 566 C C . PRO A 1 79 ? 4.560 -5.263 -6.627 1.00 91.44 79 PRO A C 1
ATOM 568 O O . PRO A 1 79 ? 3.351 -5.206 -6.848 1.00 91.44 79 PRO A O 1
ATOM 571 N N . CYS A 1 80 ? 5.451 -5.428 -7.608 1.00 94.31 80 CYS A N 1
ATOM 572 C CA . CYS A 1 80 ? 5.131 -5.567 -9.028 1.00 94.31 80 CYS A CA 1
ATOM 573 C C . CYS A 1 80 ? 5.114 -7.041 -9.481 1.00 94.31 80 CYS A C 1
ATOM 575 O O . CYS A 1 80 ? 5.586 -7.921 -8.750 1.00 94.31 80 CYS A O 1
ATOM 577 N N . PRO A 1 81 ? 4.595 -7.353 -10.690 1.00 94.75 81 PRO A N 1
ATOM 578 C CA . PRO A 1 81 ? 4.656 -8.703 -11.246 1.00 94.75 81 PRO A CA 1
ATOM 579 C C . PRO A 1 81 ? 6.088 -9.261 -11.243 1.00 94.75 81 PRO A C 1
ATOM 581 O O . PRO A 1 81 ? 7.037 -8.494 -11.421 1.00 94.75 81 PRO A O 1
ATOM 584 N N . PRO A 1 82 ? 6.274 -10.576 -11.041 1.00 95.38 82 PRO A N 1
ATOM 585 C CA . PRO A 1 82 ? 7.604 -11.169 -11.007 1.00 95.38 82 PRO A CA 1
ATOM 586 C C . PRO A 1 82 ? 8.338 -10.976 -12.338 1.00 95.38 82 PRO A C 1
ATOM 588 O O . PRO A 1 82 ? 7.741 -11.104 -13.411 1.00 95.38 82 PRO A O 1
ATOM 591 N N . CYS A 1 83 ? 9.638 -10.708 -12.228 1.00 90.81 83 CYS A N 1
ATOM 592 C CA . CYS A 1 83 ? 10.605 -10.983 -13.281 1.00 90.81 83 CYS A CA 1
ATOM 593 C C . CYS A 1 83 ? 10.857 -12.515 -13.326 1.00 90.81 83 CYS A C 1
ATOM 595 O O . CYS A 1 83 ? 11.170 -13.024 -14.418 1.00 90.81 83 CYS A O 1
#

Sequence (83 aa):
MIYIRTVVVFLFLVSLSACYQPDSPSLEEVQGIVEQSCQDGVQSGTETGVDCGGSCPPCATCSDGILNQGEIFIDCGGPCPPC

Mean predicted aligned error: 13.05 Å